Protein AF-A0A9D8TRJ5-F1 (afdb_monomer_lite)

Sequence (110 aa):
NVNNLRDYESDRVNGKRSLVVMMGMRGGRIYHAWLLFCSVLSATGAVSFHFSDKSPAGYLVLVSMIPVIAASIYCVNPSNSGKKLDPMLKKTSLGAAVANIVCGAAMALC

Secondary structure (DSSP, 8-state):
-HHHHHSHHHHHHTT---HHHHHHHHHHHHHHHHHHHHHHHHHHHHHHHHHTTS-GGGGHHHHHTHHHHHHHHHHHSTT--GGGGHHHHHHHHHHHHHHHHHHHHHHHT-

Radius of gyration: 16.1 Å; chains: 1; bounding box: 38×19×47 Å

Foldseek 3Di:
DLVCQQCQVVCLVVVHPDPCVVLDNLRVLVVLVVVLVVVLVVLVVLLCVQPVPHDPLSCVLVVLLVQLVVLSVQSSPPVQGHPSNVVSVVSNVVSVVSSVVSNVVSNVVD

pLDDT: mean 90.96, std 7.26, range [61.34, 96.5]

Structure (mmCIF, N/CA/C/O backbone):
data_AF-A0A9D8TRJ5-F1
#
_entry.id   AF-A0A9D8TRJ5-F1
#
loop_
_atom_site.group_PDB
_atom_site.id
_atom_site.type_symbol
_atom_site.label_atom_id
_atom_site.label_alt_id
_atom_site.label_comp_id
_atom_site.label_asym_id
_atom_site.label_entity_id
_atom_site.label_seq_id
_atom_site.pdbx_PDB_ins_code
_atom_site.Cartn_x
_atom_site.Cartn_y
_atom_site.Cartn_z
_atom_site.occupancy
_atom_site.B_iso_or_equiv
_atom_site.auth_seq_id
_atom_site.auth_comp_id
_atom_site.auth_asym_id
_atom_site.auth_atom_id
_atom_site.pdbx_PDB_model_num
ATOM 1 N N . ASN A 1 1 ? 0.449 -0.109 7.371 1.00 83.94 1 ASN A N 1
ATOM 2 C CA . ASN A 1 1 ? 0.356 -1.583 7.277 1.00 83.94 1 ASN A CA 1
ATOM 3 C C . ASN A 1 1 ? -1.119 -1.971 7.304 1.00 83.94 1 ASN A C 1
ATOM 5 O O . ASN A 1 1 ? -1.789 -1.594 8.259 1.00 83.94 1 ASN A O 1
ATOM 9 N N . VAL A 1 2 ? -1.626 -2.658 6.271 1.00 92.38 2 VAL A N 1
ATOM 10 C CA . VAL A 1 2 ? -3.048 -3.054 6.174 1.00 92.38 2 VAL A CA 1
ATOM 11 C C . VAL A 1 2 ? -3.441 -4.010 7.300 1.00 92.38 2 VAL A C 1
ATOM 13 O O . VAL A 1 2 ? -4.544 -3.895 7.823 1.00 92.38 2 VAL A O 1
ATOM 16 N N . ASN A 1 3 ? -2.520 -4.873 7.743 1.00 93.25 3 ASN A N 1
ATOM 17 C CA . ASN A 1 3 ? -2.755 -5.785 8.863 1.00 93.25 3 ASN A CA 1
ATOM 18 C C . ASN A 1 3 ? -3.211 -5.030 10.126 1.00 93.25 3 ASN A C 1
ATOM 20 O O . ASN A 1 3 ? -4.260 -5.308 10.693 1.00 93.25 3 ASN A O 1
ATOM 24 N N . ASN A 1 4 ? -2.487 -3.966 10.479 1.00 93.56 4 ASN A N 1
ATOM 25 C CA . ASN A 1 4 ? -2.794 -3.150 11.655 1.00 93.56 4 ASN A CA 1
ATOM 26 C C . ASN A 1 4 ? -4.098 -2.337 11.504 1.00 93.56 4 ASN A C 1
ATOM 28 O O . ASN A 1 4 ? -4.701 -1.966 12.505 1.00 93.56 4 ASN A O 1
ATOM 32 N N . LEU A 1 5 ? -4.523 -2.021 10.272 1.00 94.19 5 LEU A N 1
ATOM 33 C CA . LEU A 1 5 ? -5.808 -1.353 10.008 1.00 94.19 5 LEU A CA 1
ATOM 34 C C . LEU A 1 5 ? -6.989 -2.321 10.119 1.00 94.19 5 LEU A C 1
ATOM 36 O O . LEU A 1 5 ? -8.060 -1.943 10.589 1.00 94.19 5 LEU A O 1
ATOM 40 N N . ARG A 1 6 ? -6.797 -3.563 9.671 1.00 95.12 6 ARG A N 1
ATOM 41 C CA . ARG A 1 6 ? -7.778 -4.644 9.771 1.00 95.12 6 ARG A CA 1
ATOM 42 C C . ARG A 1 6 ? -8.038 -5.016 11.229 1.00 95.12 6 ARG A C 1
ATOM 44 O O . ARG A 1 6 ? -9.196 -5.094 11.634 1.00 95.12 6 ARG A O 1
ATOM 51 N N . ASP A 1 7 ? -6.969 -5.194 11.998 1.00 94.62 7 ASP A N 1
ATO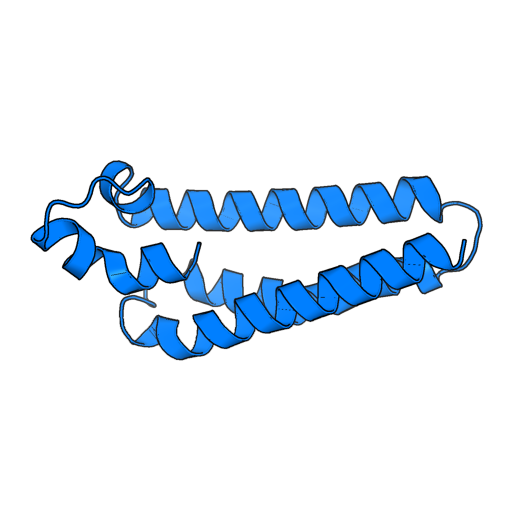M 52 C CA . ASP A 1 7 ? -7.036 -5.714 13.365 1.00 94.62 7 ASP A CA 1
ATOM 53 C C . ASP A 1 7 ? -7.212 -4.619 14.432 1.00 94.62 7 ASP A C 1
ATOM 55 O O . ASP A 1 7 ? -7.231 -4.930 15.619 1.00 94.62 7 ASP A O 1
ATOM 59 N N . TYR A 1 8 ? -7.394 -3.349 14.042 1.00 94.75 8 TYR A N 1
ATOM 60 C CA . TYR A 1 8 ? -7.420 -2.206 14.966 1.00 94.75 8 TYR A CA 1
ATOM 61 C C . TYR A 1 8 ? -8.329 -2.391 16.185 1.00 94.75 8 TYR A C 1
ATOM 63 O O . TYR A 1 8 ? -7.881 -2.177 17.307 1.00 94.75 8 TYR A O 1
ATOM 71 N N . GLU A 1 9 ? -9.597 -2.771 15.987 1.00 93.56 9 GLU A N 1
ATOM 72 C CA . GLU A 1 9 ? -10.546 -2.892 17.103 1.00 93.56 9 GLU A CA 1
ATOM 73 C C . GLU A 1 9 ? -10.142 -4.011 18.064 1.00 93.56 9 GLU A C 1
ATOM 75 O O . GLU A 1 9 ? -10.157 -3.821 19.278 1.00 93.56 9 GLU A O 1
ATOM 80 N N . SER A 1 10 ? -9.721 -5.161 17.528 1.00 93.94 10 SER A N 1
ATOM 81 C CA . SER A 1 10 ? -9.266 -6.285 18.348 1.00 93.94 10 SER A CA 1
ATOM 82 C C . SER A 1 10 ? -7.978 -5.938 19.096 1.00 93.94 10 SER A C 1
ATOM 84 O O . SER A 1 10 ? -7.878 -6.178 20.297 1.00 93.94 10 SER A O 1
ATOM 86 N N . ASP A 1 11 ? -7.016 -5.311 18.419 1.00 95.00 11 ASP A N 1
ATOM 87 C CA . ASP A 1 11 ? -5.758 -4.873 19.018 1.00 95.00 11 ASP A CA 1
ATOM 88 C C . ASP A 1 11 ? -5.987 -3.816 20.110 1.00 95.00 11 ASP A C 1
ATOM 90 O O . ASP A 1 11 ? -5.339 -3.869 21.157 1.00 95.00 11 ASP A O 1
ATOM 94 N N . ARG A 1 12 ? -6.939 -2.896 19.904 1.00 95.12 12 ARG A N 1
ATOM 95 C CA . ARG A 1 12 ? -7.326 -1.877 20.887 1.00 95.12 12 ARG A CA 1
ATOM 96 C C . ARG A 1 12 ? -7.950 -2.501 22.134 1.00 95.12 12 ARG A C 1
ATOM 98 O O . ARG A 1 12 ? -7.535 -2.160 23.236 1.00 95.12 12 ARG A O 1
ATOM 105 N N . VAL A 1 13 ? -8.917 -3.409 21.971 1.00 96.06 13 VAL A N 1
ATOM 106 C CA . VAL A 1 13 ? -9.590 -4.093 23.094 1.00 96.06 13 VAL A CA 1
ATOM 107 C C . VAL A 1 13 ? -8.606 -4.945 23.896 1.00 96.06 13 VAL A C 1
ATOM 109 O O . VAL A 1 13 ? -8.662 -4.963 25.120 1.00 96.06 13 VAL A O 1
ATOM 112 N N . ASN A 1 14 ? -7.650 -5.582 23.219 1.00 95.50 14 ASN A N 1
ATOM 113 C CA . ASN A 1 14 ? -6.601 -6.378 23.856 1.00 95.50 14 ASN A CA 1
ATOM 114 C C .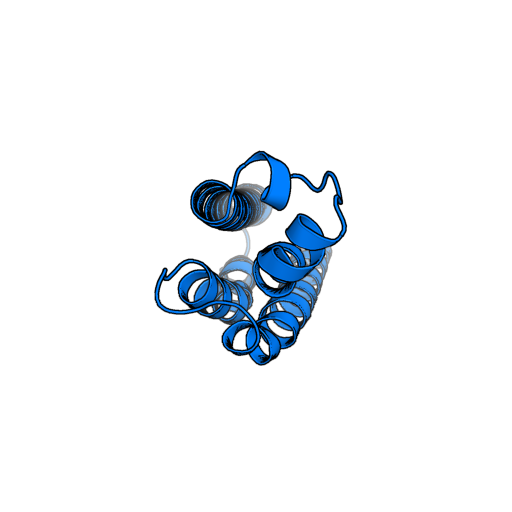 ASN A 1 14 ? -5.464 -5.535 24.470 1.00 95.50 14 ASN A C 1
ATOM 116 O O . ASN A 1 14 ? -4.469 -6.092 24.931 1.00 95.50 14 ASN A O 1
ATOM 120 N N . GLY A 1 15 ? -5.559 -4.201 24.446 1.00 93.69 15 GLY A N 1
ATOM 121 C CA . GLY A 1 15 ? -4.563 -3.312 25.046 1.00 93.69 15 GLY A CA 1
ATOM 122 C C . GLY A 1 15 ? -3.201 -3.299 24.339 1.00 93.69 15 GLY A C 1
ATOM 123 O O . GLY A 1 15 ? -2.205 -2.884 24.939 1.00 93.69 15 GLY A O 1
ATOM 124 N N . LYS A 1 16 ? -3.113 -3.732 23.072 1.00 94.50 16 LYS A N 1
ATOM 125 C CA . LYS A 1 16 ? -1.857 -3.671 22.309 1.00 94.50 16 LYS A CA 1
ATOM 126 C C . LYS A 1 16 ? -1.454 -2.223 22.040 1.00 94.50 16 LYS A C 1
ATOM 128 O O . LYS A 1 16 ? -2.262 -1.387 21.649 1.00 94.50 16 LYS A O 1
ATOM 133 N N . ARG A 1 17 ? -0.152 -1.948 22.128 1.00 93.00 17 ARG A N 1
ATOM 134 C CA . ARG A 1 17 ? 0.446 -0.636 21.828 1.00 93.00 17 ARG A CA 1
ATOM 135 C C . ARG A 1 17 ? 1.059 -0.585 20.425 1.00 93.00 17 ARG A C 1
ATOM 137 O O . ARG A 1 17 ? 2.229 -0.256 20.265 1.00 93.00 17 ARG A O 1
ATOM 144 N N . SER A 1 18 ? 0.295 -0.964 19.397 1.00 93.38 18 SER A N 1
ATOM 145 C CA . SER A 1 18 ? 0.753 -0.812 18.007 1.00 93.38 18 SER A CA 1
ATOM 146 C C . SER A 1 18 ? 0.676 0.658 17.573 1.00 93.38 18 SER A C 1
ATOM 148 O O . SER A 1 18 ? -0.167 1.406 18.070 1.00 93.38 18 SER A O 1
ATOM 150 N N . LEU A 1 19 ? 1.507 1.075 16.606 1.00 91.25 19 LEU A N 1
ATOM 151 C CA . LEU A 1 19 ? 1.479 2.451 16.079 1.00 91.25 19 LEU A CA 1
ATOM 152 C C . LEU A 1 19 ? 0.070 2.871 15.632 1.00 91.25 19 LEU A C 1
ATOM 154 O O . LEU A 1 19 ? -0.358 3.985 15.902 1.00 91.25 19 LEU A O 1
ATOM 158 N N . VAL A 1 20 ? -0.680 1.968 14.990 1.00 93.69 20 VAL A N 1
ATOM 159 C CA . VAL A 1 20 ? -2.043 2.258 14.517 1.00 93.69 20 VAL A CA 1
ATOM 160 C C . VAL A 1 20 ? -3.035 2.388 15.675 1.00 93.69 20 VAL A C 1
ATOM 162 O O . VAL A 1 20 ? -3.917 3.240 15.608 1.00 93.69 20 VAL A O 1
ATOM 165 N N . VAL A 1 21 ? -2.883 1.613 16.756 1.00 94.81 21 VAL A N 1
ATOM 166 C CA . VAL A 1 21 ? -3.704 1.793 17.967 1.00 94.81 21 VAL A CA 1
ATOM 167 C C . VAL A 1 21 ? -3.400 3.138 18.626 1.00 94.81 21 VAL A C 1
ATOM 169 O O . VAL A 1 21 ? -4.331 3.877 18.938 1.00 94.81 21 VAL A O 1
ATOM 172 N N . MET A 1 22 ? -2.118 3.497 18.756 1.00 94.50 22 MET A N 1
ATOM 173 C CA . MET A 1 22 ? -1.680 4.769 19.347 1.00 94.50 22 MET A CA 1
ATOM 174 C C . MET A 1 22 ? -2.138 5.992 18.540 1.00 94.50 22 MET A C 1
ATOM 176 O O . MET A 1 22 ? -2.526 7.001 19.117 1.00 94.50 22 MET A O 1
ATOM 180 N N . MET A 1 23 ? -2.114 5.907 17.207 1.00 94.38 23 MET A N 1
ATOM 181 C CA . MET A 1 23 ? -2.538 6.986 16.304 1.00 94.38 23 MET A CA 1
ATOM 182 C C . MET A 1 23 ? -4.058 7.018 16.053 1.00 94.38 23 MET A C 1
ATOM 184 O O . MET A 1 23 ? -4.573 7.970 15.460 1.00 94.38 23 MET A O 1
ATOM 188 N N . GLY A 1 24 ? -4.778 5.961 16.437 1.00 94.25 24 GLY A N 1
ATOM 189 C CA . GLY A 1 24 ? -6.171 5.736 16.059 1.00 94.25 24 GLY A CA 1
ATOM 190 C C . GLY 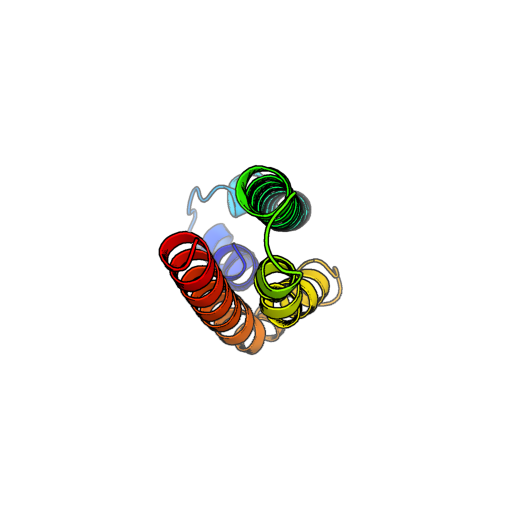A 1 24 ? -6.355 5.359 14.581 1.00 94.25 24 GLY A C 1
ATOM 191 O O . GLY A 1 24 ? -5.447 5.479 13.757 1.00 94.25 24 GLY A O 1
ATOM 192 N N . MET A 1 25 ? -7.571 4.946 14.202 1.00 94.12 25 MET A N 1
ATOM 193 C CA . MET A 1 25 ? -7.860 4.499 12.826 1.00 94.12 25 MET A CA 1
ATOM 194 C C . MET A 1 25 ? -7.567 5.547 11.757 1.00 94.12 25 MET A C 1
ATOM 196 O O . MET A 1 25 ? -7.024 5.226 10.700 1.00 94.12 25 MET A O 1
ATOM 200 N N . ARG A 1 26 ? -7.915 6.811 12.018 1.00 94.75 26 ARG A N 1
ATOM 201 C CA . ARG A 1 26 ? -7.656 7.904 11.074 1.00 94.75 26 ARG A CA 1
ATOM 202 C C . ARG A 1 26 ? -6.155 8.115 10.880 1.00 94.75 26 ARG A C 1
ATOM 204 O O . ARG A 1 26 ? -5.699 8.166 9.740 1.00 94.75 26 ARG A O 1
ATOM 211 N N . GLY A 1 27 ? -5.393 8.175 11.973 1.00 95.56 27 GLY A N 1
ATOM 212 C CA . GLY A 1 27 ? -3.939 8.304 11.922 1.00 95.56 27 GLY A CA 1
ATOM 213 C C . GLY A 1 27 ? -3.271 7.094 11.267 1.00 95.56 27 GLY A C 1
ATOM 214 O O . GLY A 1 27 ? -2.387 7.260 10.436 1.00 95.56 27 GLY A O 1
ATOM 215 N N . GLY A 1 28 ? -3.768 5.880 11.517 1.00 95.38 28 GLY A N 1
ATOM 216 C CA . GLY A 1 28 ? -3.296 4.664 10.855 1.00 95.38 28 GLY A CA 1
ATOM 217 C C . GLY A 1 28 ? -3.491 4.666 9.337 1.00 95.38 28 GLY A C 1
ATOM 218 O O . GLY A 1 28 ? -2.625 4.184 8.604 1.00 95.38 28 GLY A O 1
ATOM 219 N N . ARG A 1 29 ? -4.611 5.216 8.843 1.00 95.44 29 ARG A N 1
ATOM 220 C CA . ARG A 1 29 ? -4.868 5.364 7.398 1.00 95.44 29 ARG A CA 1
ATOM 221 C C . ARG A 1 29 ? -3.921 6.381 6.775 1.00 95.44 29 ARG A C 1
ATOM 223 O O . ARG A 1 29 ? -3.346 6.096 5.731 1.00 95.44 29 ARG A O 1
ATOM 230 N N . ILE A 1 30 ? -3.722 7.518 7.443 1.00 95.94 30 ILE A N 1
ATOM 231 C CA . ILE A 1 30 ? -2.759 8.548 7.029 1.00 95.94 30 ILE A CA 1
ATOM 232 C C . ILE A 1 30 ? -1.349 7.953 6.982 1.00 95.94 30 ILE A C 1
ATOM 234 O O . ILE A 1 30 ? -0.660 8.088 5.978 1.00 95.94 30 ILE A O 1
ATOM 238 N N . TYR A 1 31 ? -0.950 7.211 8.014 1.00 96.00 31 TYR A N 1
ATOM 239 C CA . TYR A 1 31 ? 0.323 6.497 8.048 1.00 96.00 31 TYR A CA 1
ATOM 240 C C . TYR A 1 31 ? 0.462 5.499 6.889 1.00 96.00 31 TYR A C 1
ATOM 242 O O . TYR A 1 31 ? 1.507 5.432 6.246 1.00 96.00 31 TYR A O 1
ATOM 250 N N . HIS A 1 32 ? -0.588 4.735 6.572 1.00 95.62 32 HIS A N 1
ATOM 251 C CA . HIS A 1 32 ? -0.552 3.820 5.432 1.00 95.62 32 HIS A CA 1
ATOM 252 C C . HIS A 1 32 ? -0.422 4.549 4.088 1.00 95.62 32 HIS A C 1
ATOM 254 O O . HIS A 1 32 ? 0.358 4.103 3.249 1.00 95.62 32 HIS A O 1
ATOM 260 N N . ALA A 1 33 ? -1.139 5.661 3.905 1.00 95.25 33 ALA A N 1
ATOM 261 C CA . ALA A 1 33 ? -1.025 6.504 2.718 1.00 95.25 33 ALA A CA 1
ATOM 262 C C . ALA A 1 33 ? 0.390 7.082 2.575 1.00 95.25 33 ALA A C 1
ATOM 264 O O . ALA A 1 33 ? 0.962 7.033 1.491 1.00 95.25 33 ALA A O 1
ATOM 265 N N . TRP A 1 34 ? 0.984 7.547 3.678 1.00 96.25 34 TRP A N 1
ATOM 266 C CA . TRP A 1 34 ? 2.361 8.038 3.705 1.00 96.25 34 TRP A CA 1
ATOM 267 C C . TRP A 1 34 ? 3.376 6.972 3.308 1.00 96.25 34 TRP A C 1
ATOM 269 O O . TRP A 1 34 ? 4.251 7.245 2.495 1.00 96.25 34 TRP A O 1
ATOM 279 N N . LEU A 1 35 ? 3.241 5.744 3.816 1.00 94.38 35 LEU A N 1
ATOM 280 C CA . LEU A 1 35 ? 4.113 4.642 3.405 1.00 94.38 35 LEU A CA 1
ATOM 281 C C . LEU A 1 35 ? 4.013 4.355 1.903 1.00 94.38 35 LEU A C 1
ATOM 283 O O . LEU A 1 35 ? 5.037 4.140 1.259 1.00 94.38 35 LEU A O 1
ATOM 287 N N . LEU A 1 36 ? 2.798 4.359 1.344 1.00 95.19 36 LEU A N 1
ATOM 288 C CA . LEU A 1 36 ? 2.603 4.168 -0.093 1.00 95.19 36 LEU A CA 1
ATOM 289 C C . LEU A 1 36 ? 3.251 5.305 -0.888 1.00 95.19 36 LEU A C 1
ATOM 291 O O . LEU A 1 36 ? 3.962 5.043 -1.853 1.00 95.19 36 LEU A O 1
ATOM 295 N N . PHE A 1 37 ? 3.033 6.551 -0.467 1.00 96.12 37 PHE A N 1
ATOM 296 C CA . PHE A 1 37 ? 3.614 7.723 -1.112 1.00 96.12 37 PHE A CA 1
ATOM 297 C C . PHE A 1 37 ? 5.145 7.656 -1.122 1.00 96.12 37 PHE A C 1
ATOM 299 O O . PHE A 1 37 ? 5.748 7.765 -2.187 1.00 96.12 37 PHE A O 1
ATOM 306 N N . CYS A 1 38 ? 5.770 7.389 0.029 1.00 96.50 38 CYS A N 1
ATOM 307 C CA . CYS A 1 38 ? 7.219 7.225 0.115 1.00 96.50 38 CYS A CA 1
ATOM 308 C C . CYS A 1 38 ? 7.711 6.066 -0.761 1.00 96.50 38 CYS A C 1
ATOM 310 O O . CYS A 1 38 ? 8.709 6.220 -1.449 1.00 96.50 38 CYS A O 1
ATOM 312 N N . SER A 1 39 ? 6.994 4.937 -0.798 1.00 93.62 39 SER A N 1
ATOM 313 C CA . SER A 1 39 ? 7.352 3.800 -1.655 1.00 93.62 39 SER A CA 1
ATOM 314 C C . SER A 1 39 ? 7.362 4.171 -3.139 1.00 93.62 39 SER A C 1
ATOM 316 O O . SER A 1 39 ? 8.304 3.822 -3.845 1.00 93.62 39 SER A O 1
ATOM 318 N N . VAL A 1 40 ? 6.332 4.874 -3.619 1.00 94.75 40 VAL A N 1
ATOM 319 C CA . VAL A 1 40 ? 6.247 5.312 -5.021 1.00 94.75 40 VAL A CA 1
ATOM 320 C C . VAL A 1 40 ? 7.315 6.359 -5.326 1.00 94.75 40 VAL A C 1
ATOM 322 O O . VAL A 1 40 ? 7.955 6.285 -6.373 1.00 94.75 40 VAL A O 1
ATOM 325 N N . LEU A 1 41 ? 7.546 7.303 -4.411 1.00 95.88 41 LEU A N 1
ATOM 326 C CA . LEU A 1 41 ? 8.571 8.332 -4.566 1.00 95.88 41 LEU A CA 1
ATOM 327 C C . LEU A 1 41 ? 9.974 7.715 -4.635 1.00 95.88 41 LEU A C 1
ATOM 329 O O . LEU A 1 41 ? 10.748 8.063 -5.523 1.00 95.88 41 LEU A O 1
ATOM 333 N N . SER A 1 42 ? 10.282 6.757 -3.758 1.00 93.25 42 SER A N 1
ATOM 334 C CA . SER A 1 42 ? 11.552 6.028 -3.770 1.00 93.25 42 SER A CA 1
ATOM 335 C C . SER A 1 42 ? 11.726 5.196 -5.039 1.00 93.25 42 SER A C 1
ATOM 337 O O . SER A 1 42 ? 12.794 5.250 -5.640 1.00 93.25 42 SER A O 1
ATOM 339 N N . ALA A 1 43 ? 10.692 4.475 -5.487 1.00 92.19 43 ALA A N 1
ATOM 340 C CA . ALA A 1 43 ? 10.747 3.712 -6.736 1.00 92.19 43 ALA A CA 1
ATOM 341 C C . ALA A 1 43 ? 10.954 4.626 -7.954 1.00 92.19 43 ALA A C 1
ATOM 343 O O . ALA A 1 43 ? 11.783 4.337 -8.812 1.00 92.19 43 ALA A O 1
ATOM 344 N N . THR A 1 44 ? 10.251 5.760 -8.001 1.00 91.69 44 THR A N 1
ATOM 345 C CA . THR A 1 44 ? 10.407 6.763 -9.064 1.00 91.69 44 THR A CA 1
ATOM 346 C C . THR A 1 44 ? 11.815 7.347 -9.059 1.00 91.69 44 THR A C 1
ATOM 348 O O . THR A 1 44 ? 12.442 7.424 -10.109 1.00 91.69 44 THR A O 1
ATOM 351 N N . GLY A 1 45 ? 12.345 7.699 -7.883 1.00 91.06 45 GLY A N 1
ATOM 352 C CA . GLY A 1 45 ? 13.724 8.158 -7.740 1.00 91.06 45 GLY A CA 1
ATOM 353 C C . GLY A 1 45 ? 14.725 7.119 -8.242 1.00 91.06 45 GLY A C 1
ATOM 354 O O . GLY A 1 45 ? 15.568 7.447 -9.068 1.00 91.06 45 GLY A O 1
ATOM 355 N N . ALA A 1 46 ? 14.596 5.861 -7.813 1.00 88.31 46 ALA A N 1
ATOM 356 C CA . ALA A 1 46 ? 15.478 4.775 -8.241 1.00 88.31 46 ALA A CA 1
ATOM 357 C C . ALA A 1 46 ? 15.486 4.597 -9.768 1.00 88.31 46 ALA A C 1
ATOM 359 O O . ALA A 1 46 ? 16.555 4.530 -10.372 1.00 88.31 46 ALA A O 1
ATOM 360 N N . VAL A 1 47 ? 14.307 4.592 -10.402 1.00 88.88 47 VAL A N 1
ATOM 361 C CA . VAL A 1 47 ? 14.193 4.491 -11.865 1.00 88.88 47 VAL A CA 1
ATOM 362 C C . VAL A 1 47 ? 14.843 5.694 -12.549 1.00 88.88 47 VAL A C 1
ATOM 364 O O . VAL A 1 47 ? 15.660 5.513 -13.448 1.0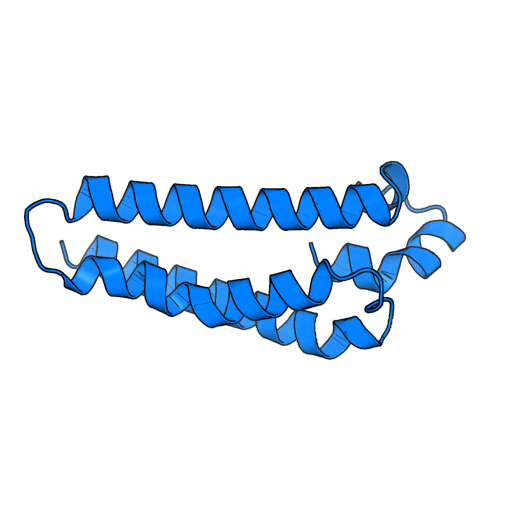0 88.88 47 VAL A O 1
ATOM 367 N N . SER A 1 48 ? 14.544 6.915 -12.101 1.00 87.25 48 SER A N 1
ATOM 368 C CA . SER A 1 48 ? 15.123 8.127 -12.686 1.00 87.25 48 SER A CA 1
ATOM 369 C C . SER A 1 48 ? 16.647 8.176 -12.538 1.00 87.25 48 SER A C 1
ATOM 371 O O . SER A 1 48 ? 17.333 8.547 -13.482 1.00 87.25 48 SER A O 1
ATOM 373 N N . PHE A 1 49 ? 17.207 7.773 -11.395 1.00 85.00 49 PHE A N 1
ATOM 374 C CA . PHE A 1 49 ? 18.658 7.810 -11.177 1.00 85.00 49 PHE A CA 1
ATOM 375 C C . PHE A 1 49 ? 19.426 6.710 -11.924 1.00 85.00 49 PHE A C 1
ATOM 377 O O . PHE A 1 49 ? 20.562 6.952 -12.318 1.00 85.00 49 PHE A O 1
ATOM 384 N N . HIS A 1 50 ? 18.862 5.511 -12.100 1.00 81.00 50 HIS A N 1
ATOM 385 C CA . HIS A 1 50 ? 19.580 4.385 -12.722 1.00 81.00 50 HIS A CA 1
ATOM 386 C C . HIS A 1 50 ? 19.316 4.207 -14.221 1.00 81.00 50 HIS A C 1
ATOM 388 O O . HIS A 1 50 ? 20.174 3.673 -14.917 1.00 81.00 50 HIS A O 1
ATOM 394 N N . PHE A 1 51 ? 18.175 4.671 -14.740 1.00 76.31 51 PHE A N 1
ATOM 395 C CA . PHE A 1 51 ? 17.754 4.394 -16.122 1.00 76.31 51 PHE A CA 1
ATOM 396 C C . PHE A 1 51 ? 17.626 5.649 -16.996 1.00 76.31 51 PHE A C 1
ATOM 398 O O . PHE A 1 51 ? 17.130 5.543 -18.115 1.00 76.31 51 PHE A O 1
ATOM 405 N N . SER A 1 52 ? 18.088 6.821 -16.529 1.00 66.25 52 SER A N 1
ATOM 406 C CA . SER A 1 52 ? 17.954 8.102 -17.258 1.00 66.25 52 SER A CA 1
ATOM 407 C C . SER A 1 52 ? 18.447 8.052 -18.712 1.00 66.25 52 SER A C 1
ATOM 409 O O . SER A 1 52 ? 17.836 8.684 -19.568 1.00 66.25 52 SER A O 1
ATOM 411 N N . ASP A 1 53 ? 19.476 7.250 -19.012 1.00 65.81 53 ASP A N 1
ATOM 412 C CA . ASP A 1 53 ? 20.077 7.166 -20.353 1.00 65.81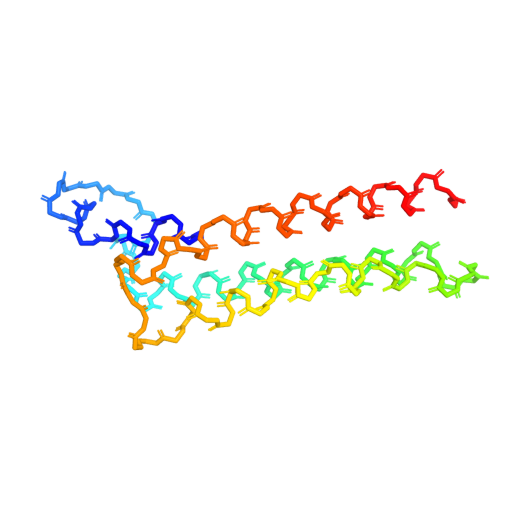 53 ASP A CA 1
ATOM 413 C C . ASP A 1 53 ? 19.863 5.811 -21.053 1.00 65.81 53 ASP A C 1
ATOM 415 O O . ASP A 1 53 ? 20.238 5.635 -22.215 1.00 65.81 53 ASP A O 1
ATOM 419 N N . LYS A 1 54 ? 19.285 4.816 -20.364 1.00 61.34 54 LYS A N 1
ATOM 420 C CA . LYS A 1 54 ? 19.270 3.418 -20.818 1.00 61.34 54 LYS A CA 1
ATOM 421 C C . LYS A 1 54 ? 17.895 2.784 -20.641 1.00 61.34 54 LYS A C 1
ATOM 423 O O . LYS A 1 54 ? 17.554 2.287 -19.579 1.00 61.34 54 LYS A O 1
ATOM 428 N N . SER A 1 55 ? 17.172 2.709 -21.757 1.00 67.69 55 SER A N 1
ATOM 429 C CA . SER A 1 55 ? 15.958 1.913 -21.970 1.00 67.69 55 SER A CA 1
ATOM 430 C C . SER A 1 55 ? 14.715 2.311 -21.147 1.00 67.69 55 SER A C 1
ATOM 432 O O . SER A 1 55 ? 14.731 2.300 -19.916 1.00 67.69 55 SER A O 1
ATOM 434 N N . PRO A 1 56 ? 13.552 2.521 -21.800 1.00 74.06 56 PRO A N 1
ATOM 435 C CA . PRO A 1 56 ? 12.288 2.773 -21.102 1.00 74.06 56 PRO A CA 1
ATOM 436 C C . PRO A 1 56 ? 11.815 1.585 -20.240 1.00 74.06 56 PRO A C 1
ATOM 438 O O . PRO A 1 56 ? 10.850 1.717 -19.489 1.00 74.06 56 PRO A O 1
ATOM 441 N N . ALA A 1 57 ? 12.492 0.432 -20.305 1.00 77.06 57 ALA A N 1
ATOM 442 C CA . ALA A 1 57 ? 12.188 -0.748 -19.503 1.00 77.06 57 ALA A CA 1
ATOM 443 C C . ALA A 1 57 ? 12.232 -0.491 -17.983 1.00 77.06 57 ALA A C 1
ATOM 445 O O . ALA A 1 57 ? 11.463 -1.117 -17.255 1.00 77.06 57 ALA A O 1
ATOM 446 N N . GLY A 1 58 ? 13.043 0.460 -17.497 1.00 80.12 58 GLY A N 1
ATOM 447 C CA . GLY A 1 58 ? 13.079 0.832 -16.073 1.00 80.12 58 GLY A CA 1
ATOM 448 C C . GLY A 1 58 ? 11.719 1.302 -15.532 1.00 80.12 58 GLY A C 1
ATOM 449 O O . GLY A 1 58 ? 11.373 1.043 -14.380 1.00 80.12 58 GLY A O 1
ATOM 450 N N . TYR A 1 59 ? 10.870 1.890 -16.382 1.00 84.81 59 TYR A N 1
ATOM 451 C CA . TYR A 1 59 ? 9.527 2.329 -15.992 1.00 84.81 59 TYR A CA 1
ATOM 452 C C . TYR A 1 59 ? 8.540 1.173 -15.753 1.00 84.81 59 TYR A C 1
ATOM 454 O O . TYR A 1 59 ? 7.501 1.385 -15.122 1.00 84.81 59 TYR A O 1
ATOM 462 N N . LEU A 1 60 ? 8.867 -0.066 -16.154 1.00 88.56 60 LEU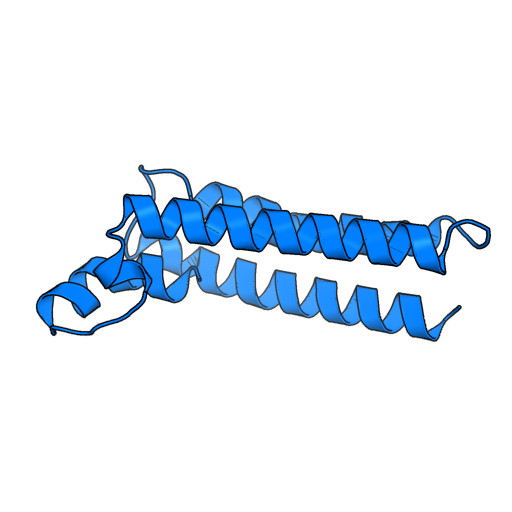 A N 1
ATOM 463 C CA . LEU A 1 60 ? 8.075 -1.254 -15.802 1.00 88.56 60 LEU A CA 1
ATOM 464 C C . LEU A 1 60 ? 8.004 -1.467 -14.284 1.00 88.56 60 LEU A C 1
ATOM 466 O O . LEU A 1 60 ? 7.010 -2.001 -13.786 1.00 88.56 60 LEU A O 1
ATOM 470 N N . VAL A 1 61 ? 9.001 -0.983 -13.534 1.00 90.50 61 VAL A N 1
ATOM 471 C CA . VAL A 1 61 ? 8.974 -0.967 -12.066 1.00 90.50 61 VAL A CA 1
ATOM 472 C C . VAL A 1 61 ? 7.765 -0.178 -11.558 1.00 90.50 61 VAL A C 1
ATOM 474 O O . VAL A 1 61 ? 7.040 -0.661 -10.689 1.00 90.50 61 VAL A O 1
ATOM 477 N N . LEU A 1 62 ? 7.465 0.986 -12.141 1.00 92.44 62 LEU A N 1
ATOM 478 C CA . LEU A 1 62 ? 6.307 1.792 -11.737 1.00 92.44 62 LEU A CA 1
ATOM 479 C C . LEU A 1 62 ? 4.984 1.116 -12.108 1.00 92.44 62 LEU A C 1
ATOM 481 O O . LEU A 1 62 ? 4.050 1.105 -11.306 1.00 92.44 62 LEU A O 1
ATOM 485 N N . VAL A 1 63 ? 4.919 0.484 -13.283 1.00 92.94 63 VAL A N 1
ATOM 486 C CA . VAL A 1 63 ? 3.737 -0.283 -13.718 1.00 92.94 63 VAL A CA 1
ATOM 487 C C . VAL A 1 63 ? 3.457 -1.443 -12.758 1.00 92.94 63 VAL A C 1
ATOM 489 O O . VAL A 1 63 ? 2.309 -1.683 -12.384 1.00 92.94 63 VAL A O 1
ATOM 492 N N . SER A 1 64 ? 4.501 -2.123 -12.279 1.00 93.38 64 SER A N 1
ATOM 493 C CA . SER A 1 64 ? 4.360 -3.228 -11.324 1.00 93.38 64 SER A CA 1
ATOM 494 C C . SER A 1 64 ? 3.782 -2.805 -9.963 1.00 93.38 64 SER A C 1
ATOM 496 O O . SER A 1 64 ? 3.234 -3.642 -9.246 1.00 93.38 64 SER A O 1
ATOM 498 N N . MET A 1 65 ? 3.828 -1.510 -9.616 1.00 95.06 65 MET A N 1
ATOM 499 C CA . MET A 1 65 ? 3.267 -0.982 -8.366 1.00 95.06 65 MET A CA 1
ATOM 500 C C . MET A 1 65 ? 1.745 -0.769 -8.414 1.00 95.06 65 MET A C 1
ATOM 502 O O . MET A 1 65 ? 1.121 -0.629 -7.358 1.00 95.06 65 MET A O 1
ATOM 506 N N . ILE A 1 66 ? 1.119 -0.771 -9.599 1.00 94.31 66 ILE A N 1
ATOM 507 C CA . ILE A 1 66 ? -0.320 -0.491 -9.775 1.00 94.31 66 ILE A CA 1
ATOM 508 C C . ILE A 1 66 ? -1.216 -1.344 -8.853 1.00 94.31 66 ILE A C 1
ATOM 510 O O . ILE A 1 66 ? -2.091 -0.769 -8.196 1.00 94.31 66 ILE A O 1
ATOM 514 N N . PRO A 1 67 ? -1.020 -2.673 -8.713 1.00 92.69 67 PRO A N 1
ATOM 515 C CA . PRO A 1 67 ? -1.858 -3.492 -7.835 1.00 92.69 67 PRO A CA 1
ATOM 516 C C . PRO A 1 67 ? -1.767 -3.082 -6.359 1.00 92.69 67 PRO A C 1
ATOM 518 O O . PRO A 1 67 ? -2.781 -3.091 -5.657 1.00 92.69 67 PRO A O 1
ATOM 521 N N . VAL A 1 68 ? -0.573 -2.693 -5.891 1.00 95.12 68 VAL A N 1
ATOM 522 C CA . VAL A 1 68 ? -0.359 -2.216 -4.513 1.00 95.12 68 VAL A CA 1
ATOM 523 C C . VAL A 1 68 ? -1.050 -0.883 -4.311 1.00 95.12 68 VAL A C 1
ATOM 525 O O . VAL A 1 68 ? -1.780 -0.727 -3.338 1.00 95.12 68 VAL A O 1
ATOM 528 N N . ILE A 1 69 ? -0.869 0.051 -5.247 1.00 96.06 69 ILE A N 1
ATOM 529 C CA . ILE A 1 69 ? -1.484 1.378 -5.190 1.00 96.06 69 ILE A CA 1
ATOM 530 C C . ILE A 1 69 ? -3.007 1.246 -5.136 1.00 96.06 69 ILE A C 1
ATOM 532 O O . ILE A 1 69 ? -3.637 1.796 -4.234 1.00 96.06 69 ILE A O 1
ATOM 536 N N . ALA A 1 70 ? -3.603 0.455 -6.032 1.00 95.50 70 ALA A N 1
ATOM 537 C CA . ALA A 1 70 ? -5.045 0.235 -6.064 1.00 95.50 70 ALA A CA 1
ATOM 538 C C . ALA A 1 70 ? -5.570 -0.381 -4.754 1.00 95.50 70 ALA A C 1
ATOM 540 O O . ALA A 1 70 ? -6.565 0.085 -4.191 1.00 95.50 70 ALA A O 1
ATOM 541 N N . ALA A 1 71 ? -4.885 -1.402 -4.230 1.00 95.50 71 ALA A N 1
ATOM 542 C CA . ALA A 1 71 ? -5.265 -2.032 -2.970 1.00 95.50 71 ALA A CA 1
ATOM 543 C C . ALA A 1 71 ? -5.104 -1.075 -1.774 1.00 95.50 71 ALA A C 1
ATOM 545 O O . ALA A 1 71 ? -5.966 -1.033 -0.895 1.00 95.50 71 ALA A O 1
ATOM 546 N N . SER A 1 72 ? -4.052 -0.258 -1.747 1.00 95.38 72 SER A N 1
ATOM 547 C CA . SER A 1 72 ? -3.830 0.737 -0.699 1.00 95.38 72 SER A CA 1
ATOM 548 C C . SER A 1 72 ? -4.843 1.880 -0.743 1.00 95.38 72 SER A C 1
ATOM 550 O O . SER A 1 72 ? -5.338 2.268 0.315 1.00 95.38 72 SER A O 1
ATOM 552 N N . ILE A 1 73 ? -5.236 2.361 -1.930 1.00 95.38 73 ILE A N 1
ATOM 553 C CA . ILE A 1 73 ? -6.326 3.341 -2.091 1.00 95.38 73 ILE A CA 1
ATOM 554 C C . ILE A 1 73 ? -7.629 2.787 -1.502 1.00 95.38 73 ILE A C 1
ATOM 556 O O . ILE A 1 73 ? -8.328 3.475 -0.755 1.00 95.38 73 ILE A O 1
ATOM 560 N N . TYR A 1 74 ? -7.932 1.512 -1.758 1.00 96.00 74 TYR A N 1
ATOM 561 C CA . TYR A 1 74 ? -9.086 0.860 -1.142 1.00 96.00 74 TYR A CA 1
ATOM 562 C C . TYR A 1 74 ? -8.979 0.835 0.392 1.00 96.00 74 TYR A C 1
ATOM 564 O O . TYR A 1 74 ? -9.965 1.097 1.082 1.00 96.00 74 TYR A O 1
ATOM 572 N N . CYS A 1 75 ? -7.795 0.547 0.939 1.00 93.94 75 CYS A N 1
ATOM 573 C CA . CYS A 1 75 ? -7.578 0.457 2.385 1.00 93.94 75 CYS A CA 1
ATOM 574 C C . CYS A 1 75 ? -7.720 1.798 3.111 1.00 93.94 75 CYS A C 1
ATOM 576 O O . CYS A 1 75 ? -8.135 1.824 4.269 1.00 93.94 75 CYS A O 1
ATOM 578 N N . VAL A 1 76 ? -7.373 2.916 2.467 1.00 95.25 76 VAL A N 1
ATOM 579 C CA . VAL A 1 76 ? -7.449 4.236 3.111 1.00 95.25 76 VAL A CA 1
ATOM 580 C C . VAL A 1 76 ? -8.871 4.794 3.152 1.00 95.25 76 VAL A C 1
ATOM 582 O O . VAL A 1 76 ? -9.154 5.607 4.030 1.00 95.25 76 VAL A O 1
ATOM 585 N N . ASN A 1 77 ? -9.793 4.305 2.314 1.00 94.81 77 ASN A N 1
ATOM 586 C CA . ASN A 1 77 ? -11.185 4.760 2.305 1.00 94.81 77 ASN A CA 1
ATOM 587 C C . ASN A 1 77 ? -11.912 4.434 3.632 1.00 94.81 77 ASN A C 1
ATOM 589 O O . ASN A 1 77 ? -12.046 3.249 3.962 1.00 94.81 77 ASN A O 1
ATOM 593 N N . PRO A 1 78 ? -12.412 5.440 4.385 1.00 90.94 78 PRO A N 1
ATOM 594 C CA . PRO A 1 78 ? -13.096 5.263 5.671 1.00 90.94 78 PRO A CA 1
ATOM 595 C C . PRO A 1 78 ? -14.229 4.227 5.684 1.00 90.94 78 PRO A C 1
ATOM 597 O O . PRO A 1 78 ? -14.439 3.578 6.708 1.00 90.94 78 PRO A O 1
ATOM 600 N N . SER A 1 79 ? -14.918 4.018 4.554 1.00 91.62 79 SER A N 1
ATOM 601 C CA . SER A 1 79 ? -15.997 3.023 4.426 1.00 91.62 79 SER A CA 1
ATOM 602 C C . SER A 1 79 ? -15.519 1.566 4.529 1.00 91.62 79 SER A C 1
ATOM 604 O O . SER A 1 79 ? -16.327 0.642 4.699 1.00 91.62 79 SER A O 1
ATOM 606 N N . ASN A 1 80 ? -14.208 1.348 4.401 1.00 91.75 80 ASN A N 1
ATOM 607 C CA . ASN A 1 80 ? -13.564 0.043 4.379 1.00 91.75 80 ASN A CA 1
ATOM 608 C C . ASN A 1 80 ? -12.802 -0.164 5.691 1.00 91.75 80 ASN A C 1
ATOM 610 O O . ASN A 1 80 ? -11.826 0.535 5.960 1.00 91.75 80 ASN A O 1
ATOM 614 N N . SER A 1 81 ? -13.260 -1.107 6.517 1.00 89.38 81 SER A N 1
ATOM 615 C CA . SER A 1 81 ? -12.685 -1.421 7.835 1.00 89.38 81 SER A CA 1
ATOM 616 C C . SER A 1 81 ? -12.880 -2.901 8.175 1.00 89.38 81 SER A C 1
ATOM 618 O O . SER A 1 81 ? -13.750 -3.567 7.600 1.00 89.38 81 SER A O 1
ATOM 620 N N . GLY A 1 82 ? -12.093 -3.406 9.131 1.00 90.12 82 GLY A N 1
ATOM 621 C CA . GLY A 1 82 ? -12.206 -4.775 9.639 1.00 90.12 82 GLY A CA 1
ATOM 622 C C . GLY A 1 82 ? -12.079 -5.819 8.529 1.00 90.12 82 GLY A C 1
ATOM 623 O O . GLY A 1 82 ? -11.218 -5.702 7.658 1.00 90.12 82 GLY A O 1
ATOM 624 N N . LYS A 1 83 ? -12.994 -6.798 8.512 1.00 91.50 83 LYS A N 1
ATOM 625 C CA . LYS A 1 83 ? -12.978 -7.933 7.568 1.00 91.50 83 LYS A CA 1
ATOM 626 C C . LYS A 1 83 ? -13.010 -7.541 6.085 1.00 91.50 83 LYS A C 1
ATOM 628 O O . LYS A 1 83 ? -12.590 -8.324 5.240 1.00 91.50 83 LYS A O 1
ATOM 633 N N . LYS A 1 84 ? -13.468 -6.328 5.737 1.00 92.81 84 LYS A N 1
ATOM 634 C CA . LYS A 1 84 ? -13.410 -5.831 4.346 1.00 92.81 84 LYS A CA 1
ATOM 635 C C . LYS A 1 84 ? -11.969 -5.669 3.839 1.00 92.81 84 LYS A C 1
ATOM 637 O O . LYS A 1 84 ? -11.752 -5.611 2.632 1.00 92.81 84 LYS A O 1
ATOM 642 N N . LEU A 1 85 ? -10.991 -5.587 4.743 1.00 93.88 85 LEU A N 1
ATOM 643 C CA . LEU A 1 85 ? -9.572 -5.448 4.415 1.00 93.88 85 LEU A CA 1
ATOM 644 C C . LEU A 1 85 ? -8.856 -6.794 4.223 1.00 93.88 85 LEU A C 1
ATOM 646 O O . LEU A 1 85 ? -7.775 -6.806 3.640 1.00 93.88 85 LEU A O 1
ATOM 650 N N . ASP A 1 86 ? -9.454 -7.920 4.617 1.00 94.25 86 ASP A N 1
ATOM 651 C CA . ASP A 1 86 ? -8.892 -9.271 4.454 1.00 94.25 86 ASP A CA 1
ATOM 652 C C . ASP A 1 86 ? -8.415 -9.566 3.017 1.00 94.25 86 ASP A C 1
ATOM 654 O O . ASP A 1 86 ? -7.257 -9.961 2.845 1.00 94.25 86 ASP A O 1
ATOM 658 N N . PRO A 1 87 ? -9.205 -9.310 1.951 1.00 93.75 87 PRO A N 1
ATOM 659 C CA . PRO A 1 87 ? -8.714 -9.509 0.587 1.00 93.75 87 PRO A CA 1
ATOM 660 C C . PRO A 1 87 ? -7.572 -8.551 0.221 1.00 93.75 87 PRO A C 1
ATOM 662 O O . PRO A 1 87 ? -6.741 -8.874 -0.630 1.00 93.75 87 PRO A O 1
ATOM 665 N N . MET A 1 88 ? -7.510 -7.374 0.848 1.00 94.75 88 MET A N 1
ATOM 666 C CA . MET A 1 88 ? -6.480 -6.377 0.566 1.00 94.75 88 MET A CA 1
ATOM 667 C C . MET A 1 88 ? -5.147 -6.700 1.228 1.00 94.75 88 MET A C 1
ATOM 669 O O . MET A 1 88 ? -4.121 -6.304 0.681 1.00 94.75 88 MET A O 1
ATOM 673 N N . LEU A 1 89 ? -5.121 -7.467 2.326 1.00 92.06 89 LEU A N 1
ATOM 674 C CA . LEU A 1 89 ? -3.865 -7.976 2.892 1.00 92.06 89 LEU A CA 1
ATOM 675 C C . LEU A 1 89 ? -3.090 -8.764 1.836 1.00 92.06 89 LEU A C 1
ATOM 677 O O . LEU A 1 89 ? -1.933 -8.459 1.563 1.00 92.06 89 LEU A O 1
ATOM 681 N N . LYS A 1 90 ? -3.754 -9.731 1.192 1.00 93.50 90 LYS A N 1
ATOM 682 C CA . LYS A 1 90 ? -3.134 -10.565 0.157 1.00 93.50 90 LYS A CA 1
ATOM 683 C C . LYS A 1 90 ? -2.733 -9.746 -1.071 1.00 93.50 90 LYS A C 1
ATOM 685 O O . LYS A 1 90 ? -1.658 -9.954 -1.620 1.00 93.50 90 LYS A O 1
ATOM 690 N N . LYS A 1 91 ? -3.585 -8.811 -1.509 1.00 94.38 91 LYS A N 1
ATOM 691 C CA . LYS A 1 91 ? -3.297 -7.966 -2.681 1.00 94.38 91 LYS A CA 1
ATOM 692 C C . LYS A 1 91 ? -2.120 -7.020 -2.443 1.00 94.38 91 LYS A C 1
ATOM 694 O O . LYS A 1 91 ? -1.273 -6.889 -3.319 1.00 94.38 91 LYS A O 1
ATOM 699 N N . THR A 1 92 ? -2.045 -6.396 -1.268 1.00 94.31 92 THR A N 1
ATOM 700 C CA . THR A 1 92 ? -0.933 -5.495 -0.935 1.00 94.31 92 THR A CA 1
ATOM 701 C C . THR A 1 92 ? 0.375 -6.253 -0.739 1.00 94.31 92 THR A C 1
ATOM 703 O O . THR A 1 92 ? 1.394 -5.798 -1.247 1.00 94.31 92 THR A O 1
ATOM 706 N N . SER A 1 93 ? 0.366 -7.423 -0.086 1.00 93.31 93 SER A N 1
ATOM 707 C CA . SER A 1 93 ? 1.588 -8.215 0.111 1.00 93.31 93 SER A CA 1
ATOM 708 C C . SER A 1 93 ? 2.124 -8.819 -1.189 1.00 93.31 93 SER A C 1
ATOM 710 O O . SER A 1 93 ? 3.308 -8.669 -1.480 1.00 93.31 93 SER A O 1
ATOM 712 N N . LEU A 1 94 ? 1.265 -9.443 -2.005 1.00 94.56 94 LEU A N 1
ATOM 713 C CA . LEU A 1 94 ? 1.675 -10.007 -3.295 1.00 94.56 94 LEU A CA 1
ATOM 714 C C . LEU A 1 94 ? 2.093 -8.920 -4.280 1.00 94.56 94 LEU A C 1
ATOM 716 O O . LEU A 1 94 ? 3.111 -9.069 -4.946 1.00 94.56 94 LEU A O 1
ATOM 720 N N . GLY A 1 95 ? 1.345 -7.816 -4.352 1.00 94.06 95 GLY A N 1
ATOM 721 C CA . GLY A 1 95 ? 1.722 -6.694 -5.205 1.00 94.06 95 GLY A CA 1
ATOM 722 C C . GLY A 1 95 ? 3.085 -6.118 -4.812 1.00 94.06 95 GLY A C 1
ATOM 723 O O . GLY A 1 95 ? 3.896 -5.839 -5.688 1.00 94.06 95 GLY A O 1
ATOM 724 N N . ALA A 1 96 ? 3.368 -5.986 -3.510 1.00 93.50 96 ALA A N 1
ATOM 725 C CA . ALA A 1 96 ? 4.655 -5.479 -3.040 1.00 93.50 96 ALA A CA 1
ATOM 726 C C . ALA A 1 96 ? 5.793 -6.457 -3.361 1.00 93.50 96 ALA A C 1
ATOM 728 O O . ALA A 1 96 ? 6.859 -6.030 -3.793 1.00 93.50 96 ALA A O 1
ATOM 729 N N . ALA A 1 97 ? 5.558 -7.765 -3.211 1.00 95.19 97 ALA A N 1
ATOM 730 C CA . ALA A 1 97 ? 6.526 -8.788 -3.593 1.00 95.19 97 ALA A CA 1
ATOM 731 C C . ALA A 1 97 ? 6.851 -8.728 -5.094 1.00 95.19 97 ALA A C 1
ATOM 733 O O . ALA A 1 97 ? 8.023 -8.692 -5.460 1.00 95.19 97 ALA A O 1
ATOM 734 N N . VAL A 1 98 ? 5.829 -8.645 -5.953 1.00 94.94 98 VAL A N 1
ATOM 735 C CA . VAL A 1 98 ? 6.011 -8.499 -7.405 1.00 94.94 98 VAL A CA 1
ATOM 736 C C . VAL A 1 98 ? 6.788 -7.225 -7.725 1.00 94.94 98 VAL A C 1
ATOM 738 O O . VAL A 1 98 ? 7.771 -7.292 -8.457 1.00 94.94 98 VAL A O 1
ATOM 741 N N . ALA A 1 99 ? 6.407 -6.086 -7.143 1.00 93.19 99 ALA A N 1
ATOM 742 C CA . ALA A 1 99 ? 7.087 -4.822 -7.403 1.00 93.19 99 ALA A CA 1
ATOM 743 C C . ALA A 1 99 ? 8.561 -4.841 -6.972 1.00 93.19 99 ALA A C 1
ATOM 745 O O . ALA A 1 99 ? 9.421 -4.349 -7.698 1.00 93.19 99 ALA A O 1
ATOM 746 N N . ASN A 1 100 ? 8.872 -5.472 -5.837 1.00 93.06 100 ASN A N 1
ATOM 747 C CA . ASN A 1 100 ? 10.248 -5.630 -5.370 1.00 93.06 100 ASN A CA 1
ATOM 748 C C . ASN A 1 100 ? 11.070 -6.548 -6.283 1.00 93.06 100 ASN A C 1
ATOM 750 O O . ASN A 1 100 ? 12.221 -6.232 -6.572 1.00 93.06 100 ASN A O 1
ATOM 754 N N . ILE A 1 101 ? 10.491 -7.655 -6.762 1.00 94.25 101 ILE A N 1
ATOM 755 C CA . ILE A 1 101 ? 11.165 -8.566 -7.701 1.00 94.25 101 ILE A CA 1
ATOM 756 C C . ILE A 1 101 ? 11.447 -7.851 -9.025 1.00 94.25 101 ILE A C 1
ATOM 758 O O . ILE A 1 101 ? 12.568 -7.918 -9.521 1.00 94.25 101 ILE A O 1
ATOM 762 N N . VAL A 1 102 ? 10.463 -7.133 -9.575 1.00 92.44 102 VAL A N 1
ATOM 763 C CA . VAL A 1 102 ? 10.629 -6.369 -10.823 1.00 92.44 102 VAL A CA 1
ATOM 764 C C . VAL A 1 102 ? 11.673 -5.266 -10.649 1.00 92.44 102 VAL A C 1
ATOM 766 O O . VAL A 1 102 ? 12.531 -5.110 -11.511 1.00 92.44 102 VAL A O 1
ATOM 769 N N . CYS A 1 103 ? 11.651 -4.543 -9.526 1.00 90.31 103 CYS A N 1
ATOM 770 C CA . CYS A 1 103 ? 12.650 -3.524 -9.203 1.00 90.31 103 CYS A CA 1
ATOM 771 C C . CYS A 1 103 ? 14.065 -4.115 -9.117 1.00 90.31 103 CYS A C 1
ATOM 773 O O . CYS A 1 103 ? 14.979 -3.622 -9.772 1.00 90.31 103 CYS A O 1
ATOM 775 N N . GLY A 1 104 ? 14.241 -5.209 -8.368 1.00 89.88 104 GLY A N 1
ATOM 776 C CA . GLY A 1 104 ? 15.529 -5.892 -8.242 1.00 89.88 104 GLY A CA 1
ATOM 777 C C . GLY A 1 104 ? 16.051 -6.429 -9.576 1.00 89.88 104 GLY A C 1
ATOM 778 O O . GLY A 1 104 ? 17.221 -6.238 -9.895 1.00 89.88 104 GLY A O 1
ATOM 779 N N . ALA A 1 105 ? 15.181 -7.042 -10.383 1.00 89.19 105 ALA A N 1
ATOM 780 C CA . ALA A 1 105 ? 15.537 -7.531 -11.712 1.00 89.19 105 ALA A CA 1
ATOM 781 C C . ALA A 1 105 ? 15.928 -6.389 -12.658 1.00 89.19 105 ALA A C 1
ATOM 783 O O . ALA A 1 105 ? 16.929 -6.500 -13.358 1.00 89.19 105 ALA A O 1
ATOM 784 N N . ALA A 1 106 ? 15.178 -5.282 -12.654 1.00 86.81 106 ALA A N 1
ATOM 785 C CA . ALA A 1 106 ? 15.509 -4.114 -13.458 1.00 86.81 106 ALA A CA 1
ATOM 786 C C . ALA A 1 106 ? 16.897 -3.578 -13.085 1.00 86.81 106 ALA A C 1
ATOM 788 O O . ALA A 1 106 ? 17.728 -3.393 -13.969 1.00 86.81 106 ALA A O 1
ATOM 789 N N . MET A 1 107 ? 17.170 -3.377 -11.790 1.00 83.19 107 MET A N 1
ATOM 790 C CA . MET A 1 107 ? 18.462 -2.862 -11.317 1.00 83.19 107 MET A CA 1
ATOM 791 C C . MET A 1 107 ? 19.638 -3.799 -11.622 1.00 83.19 107 MET A C 1
ATOM 793 O O . MET A 1 107 ? 20.745 -3.320 -11.807 1.00 83.19 107 MET A O 1
ATOM 797 N N . ALA A 1 108 ? 19.421 -5.116 -11.678 1.00 84.19 108 ALA A N 1
ATOM 798 C CA . ALA A 1 108 ? 20.474 -6.083 -12.000 1.00 84.19 108 ALA A CA 1
ATOM 799 C C . ALA A 1 108 ? 20.815 -6.161 -13.502 1.00 84.19 108 ALA A C 1
ATOM 801 O O . ALA A 1 108 ? 21.853 -6.710 -13.863 1.00 84.19 108 ALA A O 1
ATOM 802 N N . LEU A 1 109 ? 19.931 -5.670 -14.376 1.00 75.75 109 LEU A N 1
ATOM 803 C CA . LEU A 1 109 ? 20.073 -5.732 -15.835 1.00 75.75 109 LEU A CA 1
ATOM 804 C C . LEU A 1 109 ? 20.662 -4.445 -16.449 1.00 75.75 109 LEU A C 1
ATOM 806 O O . LEU A 1 109 ? 20.738 -4.347 -17.675 1.00 75.75 109 LEU A O 1
ATOM 810 N N . CYS A 1 110 ? 21.051 -3.459 -15.635 1.00 64.25 110 CYS A N 1
ATOM 811 C CA . CYS A 1 110 ? 21.662 -2.190 -16.057 1.00 64.25 110 CYS A CA 1
ATOM 812 C C . CYS A 1 110 ? 23.031 -1.978 -15.416 1.00 64.25 110 CYS A C 1
ATOM 814 O O . CYS A 1 110 ? 23.875 -1.353 -16.103 1.00 64.25 110 CYS A O 1
#